Protein AF-A0A699WGE9-F1 (afdb_monomer_lite)

pLDDT: mean 85.32, std 5.55, range [65.81, 94.0]

Secondary structure (DSSP, 8-state):
-HHHHHHHHHTTS--------GGGGHHHHHHHHHHHHHHHHHHHHHHHHHHT-

Sequence (53 aa):
MRQRRWLELLKDYDTNIQYHPGKANVVADAISRKSGMIAGIKVEEEIIRDLER

Structure (mmCIF, N/CA/C/O backbone):
data_AF-A0A699WGE9-F1
#
_entry.id   AF-A0A699WGE9-F1
#
loop_
_atom_site.group_PDB
_atom_site.id
_atom_site.type_symbol
_atom_site.label_atom_id
_atom_site.label_alt_id
_atom_site.label_comp_id
_atom_site.label_asym_id
_atom_site.label_entity_id
_atom_site.label_seq_id
_atom_site.pdbx_PDB_ins_code
_atom_site.Cartn_x
_atom_site.Cartn_y
_atom_site.Cartn_z
_atom_site.occupancy
_atom_site.B_iso_or_equiv
_atom_site.auth_seq_id
_atom_site.auth_comp_id
_atom_site.auth_asym_id
_atom_site.auth_atom_id
_atom_site.pdbx_PDB_model_num
ATOM 1 N N . MET A 1 1 ? 12.880 1.227 11.133 1.00 66.06 1 MET A N 1
ATOM 2 C CA . MET A 1 1 ? 11.881 1.827 12.054 1.00 66.06 1 MET A CA 1
ATOM 3 C C . MET A 1 1 ? 10.506 2.139 11.430 1.00 66.06 1 MET A C 1
ATOM 5 O O . MET A 1 1 ? 9.682 2.730 12.111 1.00 66.06 1 MET A O 1
ATOM 9 N N . ARG A 1 2 ? 10.185 1.738 10.183 1.00 79.81 2 ARG A N 1
ATOM 10 C CA . ARG A 1 2 ? 8.851 2.008 9.595 1.00 79.81 2 ARG A CA 1
ATOM 11 C C . ARG A 1 2 ? 7.758 1.044 10.077 1.00 79.81 2 ARG A C 1
ATOM 13 O O . ARG A 1 2 ? 6.655 1.490 10.345 1.00 79.81 2 ARG A O 1
ATOM 20 N N . GLN A 1 3 ? 8.072 -0.240 10.263 1.00 83.88 3 GLN A N 1
ATOM 21 C CA . GLN A 1 3 ? 7.088 -1.255 10.678 1.00 83.88 3 GLN A CA 1
ATOM 22 C C . GLN A 1 3 ? 6.4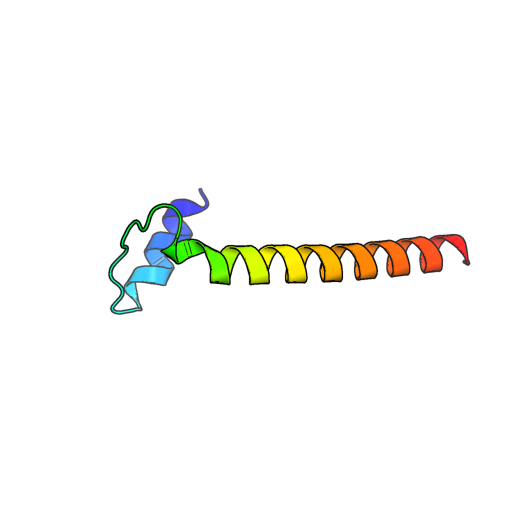23 -0.964 12.033 1.00 83.88 3 GLN A C 1
ATOM 24 O O . GLN A 1 3 ? 5.213 -1.101 12.135 1.00 83.88 3 GLN A O 1
ATOM 29 N N . ARG A 1 4 ? 7.167 -0.499 13.051 1.00 88.06 4 ARG A N 1
ATOM 30 C CA . ARG A 1 4 ? 6.573 -0.151 14.360 1.00 88.06 4 ARG A CA 1
ATOM 31 C C . ARG A 1 4 ? 5.511 0.946 14.261 1.00 88.06 4 ARG A C 1
ATOM 33 O O . ARG A 1 4 ? 4.452 0.795 14.848 1.00 88.06 4 ARG A O 1
ATOM 40 N N . ARG A 1 5 ? 5.764 1.987 13.460 1.00 88.50 5 ARG A N 1
ATOM 41 C CA . ARG A 1 5 ? 4.800 3.079 13.236 1.00 88.50 5 ARG A CA 1
ATOM 42 C C . ARG A 1 5 ? 3.522 2.584 12.549 1.00 88.50 5 ARG A C 1
ATOM 44 O O . ARG A 1 5 ? 2.441 3.052 12.870 1.00 88.50 5 ARG A O 1
ATOM 51 N N . TRP A 1 6 ? 3.637 1.611 11.641 1.00 89.81 6 TRP A N 1
ATOM 52 C CA . TRP A 1 6 ? 2.468 0.984 11.011 1.00 89.81 6 TRP A CA 1
ATOM 53 C C . TRP A 1 6 ? 1.656 0.137 11.990 1.00 89.81 6 TRP A C 1
ATOM 55 O O . TRP A 1 6 ? 0.433 0.171 11.942 1.00 89.81 6 TRP A O 1
ATOM 65 N N . LEU A 1 7 ? 2.319 -0.587 12.897 1.00 88.69 7 LEU A N 1
ATOM 66 C CA . LEU A 1 7 ? 1.628 -1.368 13.926 1.00 88.69 7 LEU A CA 1
ATOM 67 C C . LEU A 1 7 ? 0.884 -0.484 14.929 1.00 88.69 7 LEU A C 1
ATOM 69 O O . LEU A 1 7 ? -0.158 -0.895 15.416 1.00 88.69 7 LEU A O 1
ATOM 73 N N . GLU A 1 8 ? 1.398 0.705 15.251 1.00 90.06 8 GLU A N 1
ATOM 74 C CA . GLU A 1 8 ? 0.682 1.674 16.091 1.00 90.06 8 GLU A CA 1
ATOM 75 C C . GLU A 1 8 ? -0.595 2.170 15.413 1.00 90.06 8 GLU A C 1
ATOM 77 O O . GLU A 1 8 ? -1.646 2.138 16.036 1.00 90.06 8 GLU A O 1
ATOM 82 N N . LEU A 1 9 ? -0.525 2.524 14.128 1.00 89.06 9 LEU A N 1
ATOM 83 C CA . LEU A 1 9 ? -1.682 2.996 13.364 1.00 89.06 9 LEU A CA 1
ATOM 84 C C . LEU A 1 9 ? -2.755 1.916 13.169 1.00 89.06 9 LEU A C 1
ATOM 86 O O . LEU A 1 9 ? -3.943 2.212 13.208 1.00 89.06 9 LEU A O 1
ATOM 90 N N . LEU A 1 10 ? -2.352 0.661 12.955 1.00 90.31 10 LEU A N 1
ATOM 91 C CA . LEU A 1 10 ? -3.294 -0.440 12.736 1.00 90.31 10 LEU A CA 1
ATOM 92 C C . LEU A 1 10 ? -4.087 -0.821 13.994 1.00 90.31 10 LEU A C 1
ATOM 94 O O . LEU A 1 10 ? -5.155 -1.402 13.856 1.00 90.31 10 LEU A O 1
ATOM 98 N N . LYS A 1 11 ? -3.608 -0.486 15.203 1.00 88.00 11 LYS A N 1
ATOM 99 C CA . LYS A 1 11 ? -4.320 -0.784 16.463 1.00 88.00 11 LYS A CA 1
ATOM 100 C C . LYS A 1 11 ? -5.666 -0.077 16.581 1.00 88.00 11 LYS A C 1
ATOM 102 O O . LYS A 1 11 ? -6.537 -0.578 17.282 1.00 88.00 11 LYS A O 1
ATOM 107 N N . ASP A 1 12 ? -5.820 1.058 15.90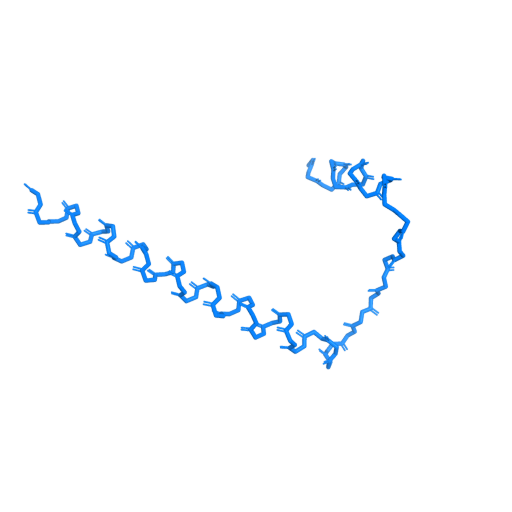7 1.00 94.00 12 ASP A N 1
ATOM 108 C CA . ASP A 1 12 ? -7.045 1.857 15.956 1.00 94.00 12 ASP A CA 1
ATOM 109 C C . ASP A 1 12 ? -8.138 1.313 15.021 1.00 94.00 12 ASP A C 1
ATOM 111 O O . ASP A 1 12 ? -9.277 1.777 15.055 1.00 94.00 12 ASP A O 1
ATOM 115 N N . TYR A 1 13 ? -7.811 0.320 14.189 1.00 92.00 13 TYR A N 1
ATOM 116 C CA . TYR A 1 13 ? -8.729 -0.295 13.240 1.00 92.00 13 TYR A CA 1
ATOM 117 C C . TYR A 1 13 ? -8.956 -1.765 13.594 1.00 92.00 13 TYR A C 1
ATOM 119 O O . TYR A 1 13 ? -8.001 -2.520 13.776 1.00 92.00 13 TYR A O 1
ATOM 127 N N . ASP A 1 14 ? -10.216 -2.207 13.596 1.00 92.19 14 ASP A N 1
ATOM 128 C CA . ASP A 1 14 ? -10.553 -3.632 13.700 1.00 92.19 14 ASP A CA 1
ATOM 129 C C . ASP A 1 14 ? -10.204 -4.345 12.383 1.00 92.19 14 ASP A C 1
ATOM 131 O O . ASP A 1 14 ? -11.014 -4.469 11.463 1.00 92.19 14 ASP A O 1
ATOM 135 N N . THR A 1 15 ? -8.927 -4.703 12.240 1.00 86.50 15 THR A N 1
ATOM 136 C CA . THR A 1 15 ? -8.351 -5.228 11.000 1.00 86.50 15 THR A CA 1
ATOM 137 C C . THR A 1 15 ? -7.608 -6.535 11.243 1.00 86.50 15 THR A C 1
ATOM 139 O O . THR A 1 15 ? -6.792 -6.659 12.153 1.00 86.50 15 THR A O 1
ATOM 142 N N . ASN A 1 16 ? -7.863 -7.522 10.381 1.00 89.75 16 ASN A N 1
ATOM 143 C CA . ASN A 1 16 ? -7.163 -8.803 10.378 1.00 89.75 16 ASN A CA 1
ATOM 144 C C . ASN A 1 16 ? -6.209 -8.869 9.177 1.00 89.75 16 ASN A C 1
ATOM 146 O O . ASN A 1 16 ? -6.643 -8.765 8.029 1.00 89.75 16 ASN A O 1
ATOM 150 N N . ILE A 1 17 ? -4.909 -9.040 9.429 1.00 86.50 17 ILE A N 1
ATOM 151 C CA . ILE A 1 17 ? -3.894 -9.106 8.370 1.00 86.50 17 ILE A CA 1
ATOM 152 C C . ILE A 1 17 ? -3.868 -10.524 7.799 1.00 86.50 17 ILE A C 1
ATOM 154 O O . ILE A 1 17 ? -3.372 -11.452 8.437 1.00 86.50 17 ILE A O 1
ATOM 158 N N . GLN A 1 18 ? -4.364 -10.687 6.573 1.00 89.31 18 GLN A N 1
ATOM 159 C CA . GLN A 1 18 ? -4.362 -11.965 5.865 1.00 89.31 18 GLN A CA 1
ATOM 160 C C . GLN A 1 18 ? -3.411 -11.930 4.668 1.00 89.31 18 GLN A C 1
ATOM 162 O O . GLN A 1 18 ? -3.407 -10.991 3.873 1.00 89.31 18 GLN A O 1
ATOM 167 N N . TYR A 1 19 ? -2.587 -12.971 4.538 1.00 88.38 19 TYR A N 1
ATOM 168 C CA . TYR A 1 19 ? -1.733 -13.143 3.370 1.00 88.38 19 TYR A CA 1
ATOM 169 C C . TYR A 1 19 ? -2.522 -13.815 2.246 1.00 88.38 19 TYR A C 1
ATOM 171 O O . TYR A 1 19 ? -3.010 -14.934 2.407 1.00 88.38 19 TYR A O 1
ATOM 179 N N . HIS A 1 20 ? -2.609 -13.152 1.094 1.00 83.56 20 HIS A N 1
ATOM 180 C CA . HIS A 1 20 ? -3.275 -13.698 -0.083 1.00 83.56 20 HIS A CA 1
ATOM 181 C C . HIS A 1 20 ? -2.302 -13.789 -1.264 1.00 83.56 20 HIS A C 1
ATOM 183 O O . HIS A 1 20 ? -1.970 -12.769 -1.873 1.00 83.56 20 HIS A O 1
ATOM 189 N N . PRO A 1 21 ? -1.835 -14.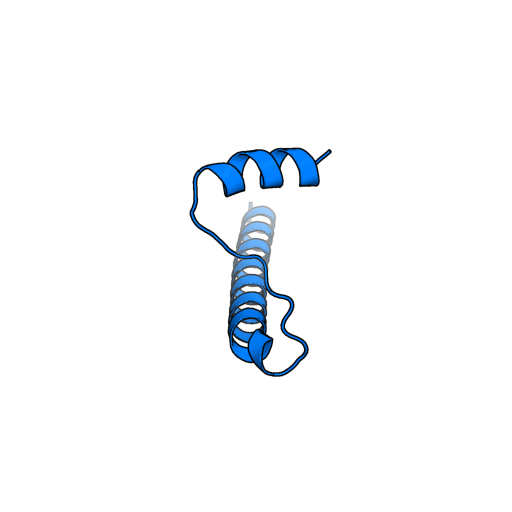996 -1.620 1.00 84.38 21 PRO A N 1
ATOM 190 C CA . PRO A 1 21 ? -0.912 -15.161 -2.731 1.00 84.38 21 PRO A CA 1
ATOM 191 C C . PRO A 1 21 ? -1.604 -15.002 -4.095 1.00 84.38 21 PRO A C 1
ATOM 193 O O . PRO A 1 21 ? -2.713 -15.487 -4.330 1.00 84.38 21 PRO A O 1
ATOM 196 N N . GLY A 1 22 ? -0.902 -14.360 -5.032 1.00 84.50 22 GLY A N 1
ATOM 197 C CA . GLY A 1 22 ? -1.224 -14.356 -6.460 1.00 84.50 22 GLY A CA 1
ATOM 198 C C . GLY A 1 22 ? -2.547 -13.675 -6.819 1.00 84.50 22 GLY A C 1
ATOM 199 O O . GLY A 1 22 ? -2.626 -12.454 -6.925 1.00 84.50 22 GLY A O 1
ATOM 200 N N . LYS A 1 23 ? -3.594 -14.473 -7.062 1.00 81.88 23 LYS A N 1
ATOM 201 C CA . LYS A 1 23 ? -4.826 -14.054 -7.759 1.00 81.88 23 LYS A CA 1
ATOM 202 C C . LYS A 1 23 ? -5.623 -12.966 -7.029 1.00 81.88 23 LYS A C 1
ATOM 204 O O . LYS A 1 23 ? -6.275 -12.154 -7.679 1.00 81.88 23 LYS A O 1
ATOM 209 N N . ALA A 1 24 ? -5.554 -12.922 -5.701 1.00 85.19 24 ALA A N 1
ATOM 210 C CA . ALA A 1 24 ? -6.221 -11.889 -4.908 1.00 85.19 24 ALA A CA 1
ATOM 211 C C . ALA A 1 24 ? -5.573 -10.500 -5.064 1.00 85.19 24 ALA A C 1
ATOM 213 O O . ALA A 1 24 ? -6.235 -9.490 -4.849 1.00 85.19 24 ALA A O 1
ATOM 214 N N . ASN A 1 25 ? -4.303 -10.438 -5.481 1.00 89.56 25 ASN A N 1
ATOM 215 C CA . ASN A 1 25 ? -3.556 -9.186 -5.599 1.00 89.56 25 ASN A CA 1
ATOM 216 C C . ASN A 1 25 ? -3.713 -8.509 -6.973 1.00 89.56 25 ASN A C 1
ATOM 218 O O . ASN A 1 25 ? -3.261 -7.386 -7.164 1.00 89.56 25 ASN A O 1
ATOM 222 N N . VAL A 1 26 ? -4.385 -9.156 -7.934 1.00 88.94 26 VAL A N 1
ATOM 223 C CA . VAL A 1 26 ? -4.475 -8.691 -9.333 1.00 88.94 26 VAL A CA 1
ATOM 224 C C . VAL A 1 26 ? -5.038 -7.271 -9.440 1.00 88.94 26 VAL A C 1
ATOM 226 O O . VAL A 1 26 ? -4.538 -6.471 -10.230 1.00 88.94 26 VAL A O 1
ATOM 229 N N . VAL A 1 27 ? -6.053 -6.943 -8.634 1.00 87.56 27 VAL A N 1
ATOM 230 C CA . VAL A 1 27 ? -6.674 -5.609 -8.627 1.00 87.56 27 VAL A CA 1
ATOM 231 C C . VAL A 1 27 ? -5.722 -4.566 -8.040 1.00 87.56 27 VAL A C 1
ATOM 233 O O . VAL A 1 27 ? -5.508 -3.523 -8.655 1.00 87.56 27 VAL A O 1
ATOM 236 N N . ALA A 1 28 ? -5.110 -4.857 -6.889 1.00 88.31 28 ALA A N 1
ATOM 237 C CA . ALA A 1 28 ? -4.154 -3.957 -6.248 1.00 88.31 28 ALA A CA 1
ATOM 238 C C . ALA A 1 28 ? -2.920 -3.719 -7.135 1.00 88.31 28 ALA A C 1
ATOM 240 O O . ALA A 1 28 ? -2.499 -2.576 -7.309 1.00 88.31 28 ALA A O 1
ATOM 241 N N . ASP A 1 29 ? -2.410 -4.765 -7.784 1.00 88.75 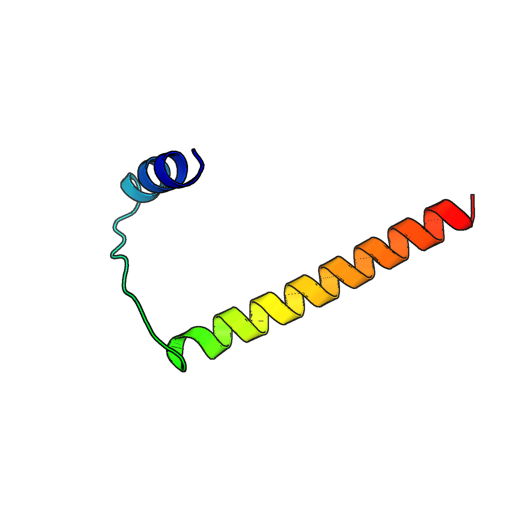29 ASP A N 1
ATOM 242 C CA . ASP A 1 29 ? -1.296 -4.680 -8.726 1.00 88.75 29 ASP A CA 1
ATOM 243 C C . ASP A 1 29 ? -1.654 -3.857 -9.970 1.00 88.75 29 ASP A C 1
ATOM 245 O O . ASP A 1 29 ? -0.855 -3.035 -10.423 1.00 88.75 29 ASP A O 1
ATOM 249 N N . ALA A 1 30 ? -2.857 -4.036 -10.528 1.00 90.62 30 ALA A N 1
ATOM 250 C CA . ALA A 1 30 ? -3.321 -3.243 -11.665 1.00 90.62 30 ALA A CA 1
ATOM 251 C C . ALA A 1 30 ? -3.438 -1.750 -11.312 1.00 90.62 30 ALA A C 1
ATOM 253 O O . ALA A 1 30 ? -2.994 -0.896 -12.084 1.00 90.62 30 ALA A O 1
ATOM 254 N N . ILE A 1 31 ? -3.983 -1.435 -10.133 1.00 89.69 31 ILE A N 1
ATOM 255 C CA . ILE A 1 31 ? -4.109 -0.058 -9.640 1.00 89.69 31 ILE A CA 1
ATOM 256 C C . ILE A 1 31 ? -2.731 0.546 -9.349 1.00 89.69 31 ILE A C 1
ATOM 258 O O . ILE A 1 31 ? -2.464 1.678 -9.752 1.00 89.69 31 ILE A O 1
ATOM 262 N N . SER A 1 32 ? -1.838 -0.206 -8.702 1.00 87.69 32 SER A N 1
ATOM 263 C CA . SER A 1 32 ? -0.481 0.243 -8.384 1.00 87.69 32 SER A CA 1
ATOM 264 C C . SER A 1 32 ? 0.307 0.586 -9.650 1.00 87.69 32 SER A C 1
ATOM 266 O O . SER A 1 32 ? 0.867 1.679 -9.749 1.00 87.69 32 SER A O 1
ATOM 268 N N . ARG A 1 33 ? 0.254 -0.281 -10.673 1.00 88.19 33 ARG A N 1
ATOM 269 C CA . ARG A 1 33 ? 0.885 -0.015 -11.974 1.00 88.19 33 ARG A CA 1
ATOM 270 C C . ARG A 1 33 ? 0.321 1.234 -12.648 1.00 88.19 33 ARG A C 1
ATOM 272 O O . ARG A 1 33 ? 1.095 2.047 -13.143 1.00 88.19 33 ARG A O 1
ATOM 279 N N . LYS A 1 34 ? -1.003 1.430 -12.624 1.00 82.81 34 LYS A N 1
ATOM 280 C CA . LYS A 1 34 ? -1.634 2.637 -13.183 1.00 82.81 34 LYS A CA 1
ATOM 281 C C . LYS A 1 34 ? -1.205 3.908 -12.441 1.00 82.81 34 LYS A C 1
ATOM 283 O O . LYS A 1 34 ? -0.924 4.918 -13.078 1.00 82.81 34 LYS A O 1
ATOM 288 N N . SER A 1 35 ? -1.131 3.861 -11.111 1.00 78.44 35 SER A N 1
ATOM 289 C CA . SER A 1 35 ? -0.671 4.991 -10.293 1.00 78.44 35 SER A CA 1
ATOM 290 C C . SER A 1 35 ? 0.799 5.328 -10.563 1.00 78.44 35 SER A C 1
ATOM 292 O O . SER A 1 35 ? 1.136 6.495 -10.745 1.00 78.44 35 SER A O 1
ATOM 294 N N . GLY A 1 36 ? 1.661 4.312 -10.687 1.00 80.75 36 GLY A N 1
ATOM 295 C CA . GLY A 1 36 ? 3.066 4.489 -11.061 1.00 80.75 36 GLY A CA 1
ATOM 296 C C . GLY A 1 36 ? 3.243 5.130 -12.440 1.00 80.75 36 GLY A C 1
ATOM 297 O O . GLY A 1 36 ? 4.075 6.017 -12.592 1.00 80.75 36 GLY A O 1
ATOM 298 N N . MET A 1 37 ? 2.415 4.756 -13.421 1.00 80.44 37 MET A N 1
ATOM 299 C CA . MET A 1 37 ? 2.408 5.398 -14.743 1.00 80.44 37 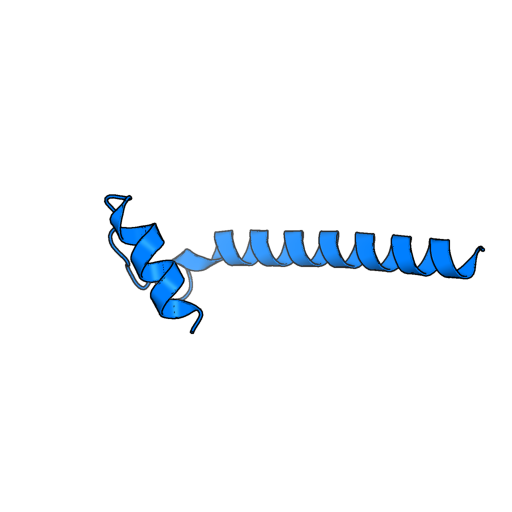MET A CA 1
ATOM 300 C C . MET A 1 37 ? 2.019 6.879 -14.660 1.00 80.44 37 M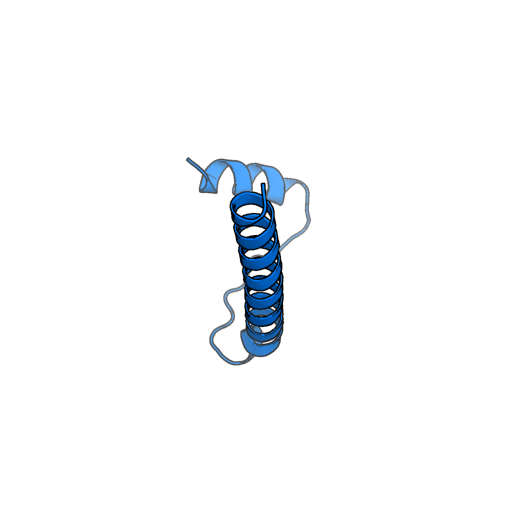ET A C 1
ATOM 302 O O . MET A 1 37 ? 2.692 7.721 -15.243 1.00 80.44 37 MET A O 1
ATOM 306 N N . ILE A 1 38 ? 0.972 7.216 -13.899 1.00 77.31 38 ILE A N 1
ATOM 307 C CA . ILE A 1 38 ? 0.546 8.612 -13.703 1.00 77.31 38 ILE A CA 1
ATOM 308 C C . ILE A 1 38 ? 1.628 9.421 -12.975 1.00 77.31 38 ILE A C 1
ATOM 310 O O . ILE A 1 38 ? 1.869 10.575 -13.322 1.00 77.31 38 ILE A O 1
ATOM 314 N N . ALA A 1 39 ? 2.285 8.832 -11.974 1.00 77.50 39 ALA A N 1
ATOM 315 C CA . ALA A 1 39 ? 3.408 9.465 -11.292 1.00 77.50 39 ALA A CA 1
ATOM 316 C C . ALA A 1 39 ? 4.586 9.709 -12.250 1.00 77.50 39 ALA A C 1
ATOM 318 O O . ALA A 1 39 ? 5.160 10.791 -12.218 1.00 77.50 39 ALA A O 1
ATOM 319 N N . GLY A 1 40 ? 4.893 8.755 -13.135 1.00 76.69 40 GLY A N 1
ATOM 320 C CA . GLY A 1 40 ? 5.909 8.917 -14.180 1.00 76.69 40 GLY A CA 1
ATOM 321 C C . GLY A 1 40 ? 5.605 10.077 -15.132 1.00 76.69 40 GLY A C 1
ATOM 322 O O . GLY A 1 40 ? 6.469 10.919 -15.343 1.00 76.69 40 GLY A O 1
ATOM 323 N N . ILE A 1 41 ? 4.358 10.187 -15.606 1.00 80.25 41 ILE A N 1
ATOM 324 C CA . ILE A 1 41 ? 3.920 11.293 -16.479 1.00 80.25 41 ILE A CA 1
ATOM 325 C C . ILE A 1 41 ? 4.107 12.651 -15.787 1.00 80.25 41 ILE A C 1
ATOM 327 O O . ILE A 1 41 ? 4.631 13.585 -16.385 1.00 80.25 41 ILE A O 1
ATOM 331 N N . LYS A 1 42 ? 3.727 12.767 -14.507 1.00 81.25 42 LYS A N 1
ATOM 332 C CA . LYS A 1 42 ? 3.896 14.021 -13.752 1.00 81.25 42 LYS A CA 1
ATOM 333 C C . LYS A 1 42 ? 5.362 14.418 -13.581 1.00 81.25 42 LYS A C 1
ATOM 335 O O . LYS A 1 42 ? 5.668 15.604 -13.626 1.00 81.25 42 LYS A O 1
ATOM 340 N N . VAL A 1 43 ? 6.242 13.436 -13.380 1.00 84.31 43 VAL A N 1
ATOM 341 C CA . VAL A 1 43 ? 7.690 13.664 -13.274 1.00 84.31 43 VAL A CA 1
ATOM 342 C C . VAL A 1 43 ? 8.257 14.131 -14.616 1.00 84.31 43 VAL A C 1
ATOM 344 O O . VAL A 1 43 ? 9.022 15.087 -14.644 1.00 84.31 43 VAL A O 1
ATOM 347 N N . GLU A 1 44 ? 7.848 13.526 -15.734 1.00 82.69 44 GLU A N 1
ATOM 348 C CA . GLU A 1 44 ? 8.260 13.973 -17.074 1.00 82.69 44 GLU A CA 1
ATOM 349 C C . GLU A 1 44 ? 7.781 15.403 -17.383 1.00 82.69 44 GLU A C 1
ATOM 351 O O . GLU A 1 44 ? 8.568 16.215 -17.863 1.00 82.69 44 GLU A O 1
ATOM 356 N N . GLU A 1 45 ? 6.536 15.758 -17.044 1.00 83.69 45 GLU A N 1
ATOM 357 C CA . GLU A 1 45 ? 6.013 17.128 -17.195 1.00 83.69 45 GLU A CA 1
ATOM 358 C C . GLU A 1 45 ? 6.760 18.165 -16.338 1.00 83.69 45 GLU A C 1
ATOM 360 O O . GLU A 1 45 ? 6.871 19.330 -16.719 1.00 83.69 45 GLU A O 1
ATOM 365 N N . GLU A 1 46 ? 7.206 17.793 -15.137 1.00 87.12 46 GLU A N 1
ATOM 366 C CA . GLU A 1 46 ? 8.020 18.659 -14.273 1.00 87.12 46 GLU A CA 1
ATOM 367 C C . GLU A 1 46 ? 9.417 18.871 -14.872 1.00 87.12 46 GLU A C 1
ATOM 369 O O . GLU A 1 46 ? 9.852 20.012 -15.007 1.00 87.12 46 GLU A O 1
ATOM 374 N N . ILE A 1 47 ? 10.056 17.801 -15.357 1.00 87.06 47 ILE A N 1
ATOM 375 C CA . ILE A 1 47 ? 11.368 17.867 -16.017 1.00 87.06 47 ILE A CA 1
ATOM 376 C C . ILE A 1 47 ? 11.320 18.731 -17.287 1.00 87.06 47 ILE A C 1
ATOM 378 O O . ILE A 1 47 ? 12.218 19.542 -17.508 1.00 87.06 47 ILE A O 1
ATOM 382 N N . ILE A 1 48 ? 10.285 18.582 -18.124 1.00 87.75 48 ILE A N 1
ATOM 383 C CA . ILE A 1 48 ? 10.125 19.387 -19.348 1.00 87.75 48 ILE A CA 1
ATOM 384 C C . ILE A 1 48 ? 9.972 20.873 -19.000 1.00 87.75 48 ILE A C 1
ATOM 386 O O . ILE A 1 48 ? 10.647 21.709 -19.595 1.00 87.75 48 ILE A O 1
ATOM 390 N N . ARG A 1 49 ? 9.151 21.205 -17.995 1.00 88.94 49 ARG A N 1
ATOM 391 C CA . ARG A 1 49 ? 8.976 22.593 -17.535 1.00 88.94 49 ARG A CA 1
ATOM 392 C C . ARG A 1 49 ? 10.264 23.216 -17.003 1.00 88.94 49 ARG A C 1
ATOM 394 O O . ARG A 1 49 ? 10.475 24.407 -17.207 1.00 88.94 49 ARG A O 1
ATOM 401 N N . ASP A 1 50 ? 11.112 22.433 -16.343 1.00 86.94 50 ASP A N 1
ATOM 402 C CA . ASP A 1 50 ? 12.409 22.905 -15.850 1.00 86.94 50 ASP A CA 1
ATOM 403 C C . ASP A 1 50 ? 13.428 23.138 -16.979 1.00 86.94 50 ASP A C 1
ATOM 405 O O . ASP A 1 50 ? 14.287 24.007 -16.851 1.00 86.94 50 ASP A O 1
ATOM 409 N N . LEU A 1 51 ? 13.329 22.395 -18.088 1.00 86.88 51 LEU A N 1
ATOM 410 C CA . LEU A 1 51 ? 14.180 22.554 -19.277 1.00 86.88 51 LEU A CA 1
ATOM 411 C C . LEU A 1 51 ? 13.767 23.733 -20.172 1.00 86.88 51 LEU A C 1
ATOM 413 O O . LEU A 1 51 ? 14.602 24.263 -20.901 1.00 86.88 51 LEU A O 1
ATOM 417 N N . GLU A 1 52 ? 12.493 24.126 -20.142 1.00 85.69 52 GLU A N 1
ATOM 418 C CA . GLU A 1 52 ? 11.944 25.251 -20.917 1.00 85.69 52 GLU A CA 1
ATOM 419 C C . GLU A 1 52 ? 12.114 26.621 -20.226 1.00 85.69 52 GLU A C 1
ATOM 421 O O . GLU A 1 52 ? 11.663 27.641 -20.756 1.00 85.69 52 GLU A O 1
ATOM 426 N N . ARG A 1 53 ? 12.760 26.660 -19.054 1.00 65.81 53 ARG A N 1
ATOM 427 C CA . ARG A 1 53 ? 13.043 27.869 -18.269 1.00 65.81 53 ARG A CA 1
ATOM 428 C C . ARG A 1 53 ? 14.433 28.440 -18.549 1.00 65.81 53 ARG A C 1
ATOM 430 O O . ARG A 1 53 ? 14.535 29.689 -18.563 1.00 65.81 53 ARG A O 1
#

Foldseek 3Di:
DVVVVVVVVCVVDPDDDDDDPDPVCVVVVVVVVVVVVVVVVVVVVVVVVVVVD

Radius of gyration: 17.85 Å; chains: 1; bounding box: 25×43×37 Å

Organism: Tanacetum cinerariifolium (NCBI:txid118510)